Protein AF-A0A5R9NXE2-F1 (afdb_monomer_lite)

Structure (mmCIF, N/CA/C/O backbone):
data_AF-A0A5R9NXE2-F1
#
_entry.id   AF-A0A5R9NXE2-F1
#
loop_
_atom_site.group_PDB
_atom_site.id
_atom_site.type_symbol
_atom_site.label_atom_id
_atom_site.label_alt_id
_atom_site.label_comp_id
_atom_site.label_asym_id
_atom_site.label_entity_id
_atom_site.label_seq_id
_atom_site.pdbx_PDB_ins_code
_atom_site.Cartn_x
_atom_site.Cartn_y
_atom_site.Cartn_z
_atom_site.occupancy
_atom_site.B_iso_or_equiv
_atom_site.auth_seq_id
_atom_site.auth_comp_id
_atom_site.auth_asym_id
_atom_site.auth_atom_id
_atom_site.pdbx_PDB_model_num
ATOM 1 N N . MET A 1 1 ? -13.271 3.845 -10.152 1.00 84.50 1 MET A N 1
ATOM 2 C CA . MET A 1 1 ? -12.605 3.333 -8.947 1.00 84.50 1 MET A CA 1
ATOM 3 C C . MET A 1 1 ? -11.192 3.862 -9.024 1.00 84.50 1 MET A C 1
ATOM 5 O O . MET A 1 1 ? -10.562 3.583 -10.039 1.00 84.50 1 MET A O 1
ATOM 9 N N . PRO A 1 2 ? -10.767 4.734 -8.098 1.00 93.81 2 PRO A N 1
ATOM 10 C CA . PRO A 1 2 ? -9.374 5.161 -8.025 1.00 93.81 2 PRO A CA 1
ATOM 11 C C . PRO A 1 2 ? -8.460 3.957 -7.791 1.00 93.81 2 PRO A C 1
ATOM 13 O O . PRO A 1 2 ? -8.857 2.973 -7.160 1.00 93.81 2 PRO A O 1
ATOM 16 N N . SER A 1 3 ? -7.246 4.029 -8.322 1.00 94.44 3 SER A N 1
ATOM 17 C CA . SER A 1 3 ? -6.316 2.907 -8.302 1.00 94.44 3 SER A CA 1
ATOM 18 C C . SER A 1 3 ? -4.861 3.338 -8.150 1.00 94.44 3 SER A C 1
ATOM 20 O O . SER A 1 3 ? -4.492 4.477 -8.427 1.00 94.44 3 SER A O 1
ATOM 22 N N . VAL A 1 4 ? -4.029 2.394 -7.723 1.00 96.06 4 VAL A N 1
ATOM 23 C CA . VAL A 1 4 ? -2.579 2.560 -7.584 1.00 96.06 4 VAL A CA 1
ATOM 24 C C . VAL A 1 4 ? -1.879 1.309 -8.086 1.00 96.06 4 VAL A C 1
ATOM 26 O O . VAL A 1 4 ? -2.372 0.188 -7.920 1.00 96.06 4 VAL A O 1
ATOM 29 N N . ILE A 1 5 ? -0.732 1.499 -8.727 1.00 96.00 5 ILE A N 1
ATOM 30 C CA . ILE A 1 5 ? 0.182 0.411 -9.057 1.00 96.00 5 ILE A CA 1
ATOM 31 C C . ILE A 1 5 ? 1.282 0.394 -8.007 1.00 96.00 5 ILE A C 1
ATOM 33 O O . ILE A 1 5 ? 1.915 1.415 -7.752 1.00 96.00 5 ILE A O 1
ATOM 37 N N . VAL A 1 6 ? 1.521 -0.766 -7.410 1.00 94.38 6 VAL A N 1
ATOM 38 C CA . VAL A 1 6 ? 2.567 -0.969 -6.415 1.00 94.38 6 VAL A CA 1
ATOM 39 C C . VAL A 1 6 ? 3.638 -1.872 -7.006 1.00 94.38 6 VAL A C 1
ATOM 41 O O . VAL A 1 6 ? 3.341 -2.939 -7.545 1.00 94.38 6 VAL A O 1
ATOM 44 N N . ILE A 1 7 ? 4.885 -1.416 -6.913 1.00 93.69 7 ILE A N 1
ATOM 45 C CA . ILE A 1 7 ? 6.098 -2.058 -7.413 1.00 93.69 7 ILE A CA 1
ATOM 46 C C . ILE A 1 7 ? 6.934 -2.463 -6.182 1.00 93.69 7 ILE A C 1
ATOM 48 O O . ILE A 1 7 ? 7.737 -1.670 -5.673 1.00 93.69 7 ILE A O 1
ATOM 52 N N . PRO A 1 8 ? 6.748 -3.694 -5.680 1.00 88.75 8 PRO A N 1
ATOM 53 C CA . PRO A 1 8 ? 7.274 -4.156 -4.397 1.00 88.75 8 PRO A CA 1
ATOM 54 C C . PRO A 1 8 ? 8.789 -4.273 -4.328 1.00 88.75 8 PRO A C 1
ATOM 56 O O . PRO A 1 8 ? 9.371 -4.145 -3.257 1.00 88.75 8 PRO A O 1
ATOM 59 N N . THR A 1 9 ? 9.431 -4.607 -5.450 1.00 89.31 9 THR A N 1
ATOM 60 C CA . THR A 1 9 ? 10.839 -5.005 -5.447 1.00 89.31 9 THR A CA 1
ATOM 61 C C . THR A 1 9 ? 11.719 -3.920 -6.051 1.00 89.31 9 THR A C 1
ATOM 63 O O . THR A 1 9 ? 11.414 -3.345 -7.099 1.00 89.31 9 THR A O 1
ATOM 66 N N . ALA A 1 10 ? 12.874 -3.692 -5.425 1.00 89.06 10 ALA A N 1
ATOM 67 C CA . ALA A 1 10 ? 13.892 -2.783 -5.946 1.00 89.06 10 ALA A CA 1
ATOM 68 C C . ALA A 1 10 ? 14.376 -3.185 -7.353 1.00 89.06 10 ALA A C 1
ATOM 70 O O . ALA A 1 10 ? 14.769 -2.329 -8.143 1.00 89.06 10 ALA A O 1
ATOM 71 N N . GLU A 1 11 ? 14.338 -4.480 -7.688 1.00 91.00 11 GLU A N 1
ATOM 72 C CA . GLU A 1 11 ? 14.679 -4.964 -9.027 1.00 91.00 11 GLU A CA 1
ATOM 73 C C . GLU A 1 11 ? 13.729 -4.400 -10.092 1.00 91.00 11 GLU A C 1
ATOM 75 O O . GLU A 1 11 ? 14.197 -3.865 -11.101 1.00 91.00 11 GLU A O 1
ATOM 80 N N . GLU A 1 12 ? 12.41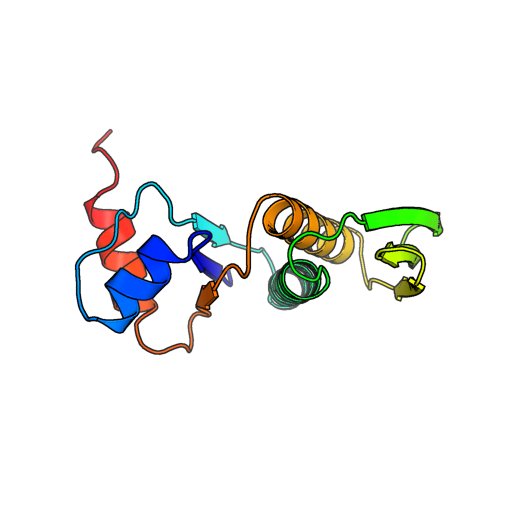5 -4.469 -9.863 1.00 91.81 12 GLU A N 1
ATOM 81 C CA . GLU A 1 12 ? 11.430 -3.956 -10.819 1.00 91.81 12 GLU A CA 1
ATOM 82 C C . GLU A 1 12 ? 11.469 -2.432 -10.911 1.00 91.81 12 GLU A C 1
ATOM 84 O O . GLU A 1 12 ? 11.448 -1.872 -12.010 1.00 91.81 12 GLU A O 1
ATOM 89 N N . GLN A 1 13 ? 11.655 -1.754 -9.777 1.00 91.12 13 GLN A N 1
ATOM 90 C CA . GLN A 1 13 ? 11.863 -0.305 -9.743 1.00 91.12 13 GLN A CA 1
ATOM 91 C C . GLN A 1 13 ? 13.076 0.111 -10.588 1.00 91.12 13 GLN A C 1
ATOM 93 O O . GLN A 1 13 ? 13.003 1.056 -11.376 1.00 91.12 13 GLN A O 1
ATOM 98 N N . LEU A 1 14 ? 14.192 -0.621 -10.478 1.00 91.06 14 LEU A N 1
ATOM 99 C CA . LEU A 1 14 ? 15.393 -0.375 -11.274 1.00 91.06 14 LEU A CA 1
ATOM 100 C C . LEU A 1 14 ? 15.174 -0.653 -12.762 1.00 91.06 14 LEU A C 1
ATOM 102 O O . LEU A 1 14 ? 15.711 0.085 -13.591 1.00 91.06 14 LEU A O 1
ATOM 106 N N . LYS A 1 15 ? 14.423 -1.696 -13.133 1.00 91.44 15 LYS A N 1
ATOM 107 C CA . LYS A 1 15 ? 14.105 -1.968 -14.544 1.00 91.44 15 LYS A CA 1
ATOM 108 C C . LYS A 1 15 ? 13.313 -0.806 -15.142 1.00 91.44 15 LYS A C 1
ATOM 110 O O . LYS A 1 15 ? 13.758 -0.254 -16.148 1.00 91.44 15 LYS A O 1
ATOM 115 N N . ILE A 1 16 ? 12.256 -0.362 -14.462 1.00 90.00 16 ILE A N 1
ATOM 116 C CA . ILE A 1 16 ? 11.424 0.777 -14.878 1.00 90.00 16 ILE A CA 1
ATOM 117 C C . ILE A 1 16 ? 12.268 2.051 -15.014 1.00 90.00 16 ILE A C 1
ATOM 119 O O . ILE A 1 16 ? 12.269 2.679 -16.073 1.00 90.00 16 ILE A O 1
ATOM 123 N N . ALA A 1 17 ? 13.066 2.393 -13.998 1.00 89.62 17 ALA A N 1
ATOM 124 C CA . ALA A 1 17 ? 13.908 3.592 -14.010 1.00 89.62 17 ALA A CA 1
ATOM 125 C C . ALA A 1 17 ? 14.947 3.602 -15.149 1.00 89.62 17 ALA A C 1
ATOM 127 O O . ALA A 1 17 ? 15.333 4.664 -15.637 1.00 89.62 17 ALA A O 1
ATOM 128 N N . ASN A 1 18 ? 15.396 2.425 -15.592 1.00 91.00 18 ASN A N 1
ATOM 129 C CA . ASN A 1 18 ? 16.347 2.271 -16.694 1.00 91.00 18 ASN A CA 1
ATOM 130 C C . ASN A 1 18 ? 15.674 2.021 -18.058 1.00 91.00 18 ASN A C 1
ATOM 132 O O . ASN A 1 18 ? 16.373 1.682 -19.017 1.00 91.00 18 ASN A O 1
ATOM 136 N N . GLY A 1 19 ? 14.344 2.143 -18.159 1.00 87.06 19 GLY A N 1
ATOM 137 C CA . GLY A 1 19 ? 13.595 1.896 -19.396 1.00 87.06 19 GLY A CA 1
ATOM 138 C C . GLY A 1 19 ? 13.668 0.444 -19.879 1.00 87.06 19 GLY A C 1
ATOM 139 O O . GLY A 1 19 ? 13.622 0.185 -21.081 1.00 87.06 19 GLY A O 1
ATOM 140 N N . ARG A 1 20 ? 13.853 -0.503 -18.956 1.00 88.75 20 ARG A N 1
ATOM 141 C CA . ARG A 1 20 ? 13.823 -1.945 -19.219 1.00 88.75 20 ARG A CA 1
ATOM 142 C C . ARG A 1 20 ? 12.453 -2.500 -18.864 1.00 88.75 20 ARG A C 1
ATOM 144 O O . ARG A 1 20 ? 11.807 -2.012 -17.945 1.00 88.75 20 ARG A O 1
ATOM 151 N N . GLU A 1 21 ? 12.051 -3.545 -19.575 1.00 88.44 21 GLU A N 1
ATOM 152 C CA . GLU A 1 21 ? 10.798 -4.247 -19.312 1.00 88.44 21 GLU A CA 1
ATOM 153 C C . GLU A 1 21 ? 10.844 -4.917 -17.926 1.00 88.44 21 GLU A C 1
ATOM 155 O O . GLU A 1 21 ? 11.752 -5.726 -17.684 1.00 88.44 21 GLU A O 1
ATOM 160 N N . PRO A 1 22 ? 9.934 -4.557 -17.002 1.00 91.00 22 PRO A N 1
ATOM 161 C CA . PRO A 1 22 ? 9.832 -5.208 -15.707 1.00 91.00 22 PRO A CA 1
ATOM 162 C C . PRO A 1 22 ? 9.098 -6.555 -15.798 1.00 91.00 22 PRO A C 1
ATOM 164 O O . PRO A 1 22 ? 8.280 -6.780 -16.690 1.00 91.00 22 PRO A O 1
ATOM 167 N N . ASP A 1 23 ? 9.354 -7.443 -14.840 1.00 89.50 23 ASP A N 1
ATOM 168 C CA . ASP A 1 23 ? 8.523 -8.615 -14.581 1.00 89.50 23 ASP A CA 1
ATOM 169 C C . ASP A 1 23 ? 7.229 -8.185 -13.884 1.00 89.50 23 ASP A C 1
ATOM 171 O O . ASP A 1 23 ? 7.135 -8.073 -12.658 1.00 89.50 23 ASP A O 1
ATOM 175 N N . VAL A 1 24 ? 6.204 -7.950 -14.699 1.00 88.75 24 VAL A N 1
ATOM 176 C CA . VAL A 1 24 ? 4.873 -7.544 -14.241 1.00 88.75 24 VAL A CA 1
ATOM 177 C C . VAL A 1 24 ? 4.170 -8.584 -13.366 1.00 88.75 24 VAL A C 1
ATOM 179 O O . VAL A 1 24 ? 3.200 -8.233 -12.702 1.00 88.75 24 VAL A O 1
ATOM 182 N N . GLY A 1 25 ? 4.654 -9.833 -13.305 1.00 88.00 25 GLY A N 1
ATOM 183 C CA . GLY A 1 25 ? 4.149 -10.835 -12.362 1.00 88.00 25 GLY A CA 1
ATOM 184 C C . GLY A 1 25 ? 4.432 -10.488 -10.896 1.00 88.00 25 GLY A C 1
ATOM 185 O O . GLY A 1 25 ? 3.739 -10.985 -10.010 1.00 88.00 25 GLY A O 1
ATOM 186 N N . ASN A 1 26 ? 5.405 -9.605 -10.648 1.00 86.69 26 ASN A N 1
ATOM 187 C CA . ASN A 1 26 ? 5.760 -9.110 -9.319 1.00 86.69 26 ASN A CA 1
ATOM 188 C C . ASN A 1 26 ? 5.196 -7.709 -9.030 1.00 86.69 26 ASN A C 1
ATOM 190 O O . ASN A 1 26 ? 5.585 -7.110 -8.034 1.00 86.69 26 ASN A O 1
ATOM 194 N N . ILE A 1 27 ? 4.326 -7.165 -9.888 1.00 92.19 27 ILE A N 1
ATOM 195 C CA . ILE A 1 27 ? 3.739 -5.824 -9.753 1.00 92.19 27 ILE A CA 1
ATOM 196 C C . ILE A 1 27 ? 2.242 -5.966 -9.493 1.00 92.19 27 ILE A C 1
ATOM 198 O O . ILE A 1 27 ? 1.566 -6.791 -10.108 1.00 92.19 27 ILE A O 1
ATOM 202 N N . PHE A 1 28 ? 1.704 -5.143 -8.598 1.00 92.00 28 PHE A N 1
ATOM 203 C CA . PHE A 1 28 ? 0.311 -5.230 -8.176 1.00 92.00 28 PHE A CA 1
ATOM 204 C C . PHE A 1 28 ? -0.462 -3.979 -8.570 1.00 92.00 28 PHE A C 1
ATOM 206 O O . PHE A 1 28 ? 0.037 -2.869 -8.445 1.00 92.00 28 PHE A O 1
ATOM 213 N N . SER A 1 29 ? -1.703 -4.154 -9.021 1.00 93.19 29 SER A N 1
ATOM 214 C CA . SER A 1 29 ? -2.657 -3.055 -9.171 1.00 93.19 29 SER A CA 1
ATOM 215 C C . SER A 1 29 ? -3.740 -3.216 -8.111 1.00 93.19 29 SER A C 1
ATOM 217 O O . SER A 1 29 ? -4.314 -4.298 -7.965 1.00 93.19 29 SER A O 1
ATOM 219 N N . ARG A 1 30 ? -3.970 -2.159 -7.331 1.00 93.38 30 ARG A N 1
ATOM 220 C CA . ARG A 1 30 ? -4.997 -2.092 -6.289 1.00 93.38 30 ARG A CA 1
ATOM 221 C C . ARG A 1 30 ? -6.056 -1.080 -6.712 1.00 93.38 30 ARG A C 1
ATOM 223 O O . ARG A 1 30 ? -5.717 0.007 -7.177 1.00 93.38 30 ARG A O 1
ATOM 230 N N . GLU A 1 31 ? -7.320 -1.439 -6.536 1.00 94.25 31 GLU A N 1
ATOM 231 C CA . GLU A 1 31 ? -8.476 -0.592 -6.832 1.00 94.25 31 GLU A CA 1
ATOM 232 C C . GLU A 1 31 ? -9.271 -0.359 -5.546 1.00 94.25 31 GLU A C 1
ATOM 234 O O . GLU A 1 31 ? -9.395 -1.267 -4.722 1.00 94.25 31 GLU A O 1
ATOM 239 N N . PHE A 1 32 ? -9.809 0.849 -5.394 1.00 95.25 32 PHE A N 1
ATOM 240 C CA . PHE A 1 32 ? -10.560 1.279 -4.215 1.00 95.25 32 PHE A CA 1
ATOM 241 C C . PHE A 1 32 ? -11.903 1.888 -4.620 1.00 95.25 32 PHE A C 1
ATOM 243 O O . PHE A 1 32 ? -12.069 2.369 -5.749 1.00 95.25 32 PHE A O 1
ATOM 250 N N . ASP A 1 33 ? -12.872 1.884 -3.703 1.00 94.75 33 ASP A N 1
ATOM 251 C CA . ASP A 1 33 ? -14.201 2.427 -3.987 1.00 94.75 33 ASP A CA 1
ATOM 252 C C . ASP A 1 33 ? -14.187 3.962 -3.970 1.00 94.75 33 ASP A C 1
ATOM 254 O O . ASP A 1 33 ? -14.878 4.607 -4.770 1.00 94.75 33 ASP A O 1
ATOM 258 N N . THR A 1 34 ? -13.357 4.557 -3.107 1.00 96.19 34 THR A N 1
ATOM 259 C CA . THR A 1 34 ? -13.241 6.010 -2.924 1.00 96.19 34 THR A CA 1
ATOM 260 C C . THR A 1 34 ? -11.791 6.492 -2.947 1.00 96.19 34 THR A C 1
ATOM 262 O O . THR A 1 34 ? -10.844 5.716 -2.802 1.00 96.19 34 THR A O 1
ATOM 265 N N . ALA A 1 35 ? -11.601 7.798 -3.161 1.00 95.25 35 ALA A N 1
ATOM 266 C CA . ALA A 1 35 ? -10.268 8.400 -3.147 1.00 95.25 35 ALA A CA 1
ATOM 267 C C . ALA A 1 35 ? -9.684 8.421 -1.726 1.00 95.25 35 ALA A C 1
ATOM 269 O O . ALA A 1 35 ? -8.480 8.281 -1.549 1.00 95.25 35 ALA A O 1
ATOM 270 N N . GLU A 1 36 ? -10.544 8.546 -0.716 1.00 96.19 36 GLU A N 1
ATOM 271 C CA . GLU A 1 36 ? -10.184 8.518 0.699 1.00 96.19 36 GLU A CA 1
ATOM 272 C C . GLU A 1 36 ? -9.670 7.136 1.132 1.00 96.19 36 GLU A C 1
ATOM 274 O O . GLU A 1 36 ? -8.713 7.041 1.901 1.00 96.19 36 GLU A O 1
ATOM 279 N N . GLU A 1 37 ? -10.252 6.056 0.599 1.00 96.69 37 GLU A N 1
ATOM 280 C CA . GLU A 1 37 ? -9.742 4.696 0.798 1.00 96.69 37 GLU A CA 1
ATOM 281 C C . GLU A 1 37 ? -8.364 4.513 0.157 1.00 96.69 37 GLU A C 1
ATOM 283 O O . GLU A 1 37 ? -7.450 4.025 0.822 1.00 96.69 37 GLU A O 1
ATOM 288 N N . LEU A 1 38 ? -8.189 4.951 -1.097 1.00 96.56 38 LEU A N 1
ATOM 289 C CA . LEU A 1 38 ? -6.883 4.916 -1.761 1.00 96.56 38 LEU A CA 1
ATOM 290 C C . LEU A 1 38 ? -5.831 5.684 -0.946 1.00 96.56 38 LEU A C 1
ATOM 292 O O . LEU A 1 38 ? -4.741 5.170 -0.702 1.00 96.56 38 LEU A O 1
ATOM 296 N N . GLN A 1 39 ? -6.167 6.891 -0.490 1.00 96.69 39 GLN A N 1
ATOM 297 C CA . GLN A 1 39 ? -5.259 7.709 0.306 1.00 96.69 39 GLN A CA 1
ATOM 298 C C . GLN A 1 39 ? -4.893 7.018 1.625 1.00 96.69 39 GLN A C 1
ATOM 300 O O . GLN A 1 39 ? -3.722 6.982 1.994 1.00 96.69 39 GLN A O 1
ATOM 305 N N . SER A 1 40 ? -5.868 6.401 2.298 1.00 96.12 40 SER A N 1
ATOM 306 C CA . SER A 1 40 ? -5.623 5.644 3.530 1.00 96.12 40 SER A CA 1
ATOM 307 C C . SER A 1 40 ? -4.688 4.458 3.287 1.00 96.12 40 SER A C 1
ATOM 309 O O . SER A 1 40 ? -3.788 4.212 4.085 1.00 96.12 40 SER A O 1
ATOM 311 N N . TYR A 1 41 ? -4.856 3.738 2.172 1.00 96.31 41 TYR A N 1
ATOM 312 C CA . TYR A 1 41 ? -3.938 2.668 1.775 1.00 96.31 41 TYR A CA 1
ATOM 313 C C . TYR A 1 41 ? -2.513 3.178 1.560 1.00 96.31 41 TYR A C 1
ATOM 315 O O . TYR A 1 41 ? -1.572 2.575 2.072 1.00 96.31 41 TYR A O 1
ATOM 323 N N . ILE A 1 42 ? -2.350 4.292 0.844 1.00 94.56 42 ILE A N 1
ATOM 324 C CA . ILE A 1 42 ? -1.042 4.909 0.603 1.00 94.56 42 ILE A CA 1
ATOM 325 C C . ILE A 1 42 ? -0.378 5.311 1.924 1.00 94.56 42 ILE A C 1
ATOM 327 O O . ILE A 1 42 ? 0.789 4.995 2.136 1.00 94.56 42 ILE A O 1
ATOM 331 N N . GLU A 1 43 ? -1.120 5.941 2.835 1.00 94.12 43 GLU A N 1
ATOM 332 C CA . GLU A 1 43 ? -0.612 6.309 4.161 1.00 94.12 43 GLU A CA 1
ATOM 333 C C . GLU A 1 43 ? -0.175 5.089 4.978 1.00 94.12 43 GLU A C 1
ATOM 335 O O . GLU A 1 43 ? 0.805 5.161 5.717 1.00 94.12 43 GLU A O 1
ATOM 340 N N . GLY A 1 44 ? -0.877 3.961 4.842 1.00 92.44 44 GLY A N 1
ATOM 341 C CA . GLY A 1 44 ? -0.462 2.692 5.433 1.00 92.44 44 GLY A CA 1
ATOM 342 C C . GLY A 1 44 ? 0.823 2.163 4.801 1.00 92.44 44 GLY A C 1
ATOM 343 O O . GLY A 1 44 ? 1.760 1.812 5.511 1.00 92.44 44 GLY A O 1
ATOM 344 N N . LEU A 1 45 ? 0.889 2.160 3.469 1.00 92.06 45 LEU A N 1
ATOM 345 C CA . LEU A 1 45 ? 2.036 1.673 2.703 1.00 92.06 45 LEU A CA 1
ATOM 346 C C . LEU A 1 45 ? 3.321 2.461 3.012 1.00 92.06 45 LEU A C 1
ATOM 348 O O . LEU A 1 45 ? 4.395 1.880 3.117 1.00 92.06 45 LEU A O 1
ATOM 352 N N . GLU A 1 46 ? 3.211 3.780 3.171 1.00 90.31 46 GLU A N 1
ATOM 353 C CA . GLU A 1 46 ? 4.334 4.671 3.496 1.00 90.31 46 GLU A CA 1
ATOM 354 C C . GLU A 1 46 ? 4.596 4.797 5.001 1.00 90.31 46 GLU A C 1
ATOM 356 O O . GLU A 1 46 ? 5.662 5.253 5.417 1.00 90.31 46 GLU A O 1
ATOM 361 N N . GLY A 1 47 ? 3.615 4.425 5.824 1.00 84.75 47 GLY A N 1
ATOM 362 C CA . GLY A 1 47 ? 3.655 4.577 7.273 1.00 84.75 47 GLY A CA 1
ATOM 363 C C . GLY A 1 47 ? 4.566 3.577 7.979 1.00 84.75 47 GLY A C 1
ATOM 364 O O . GLY A 1 47 ? 4.965 3.838 9.113 1.00 84.75 47 GLY A O 1
ATOM 365 N N . LEU A 1 48 ? 4.914 2.461 7.3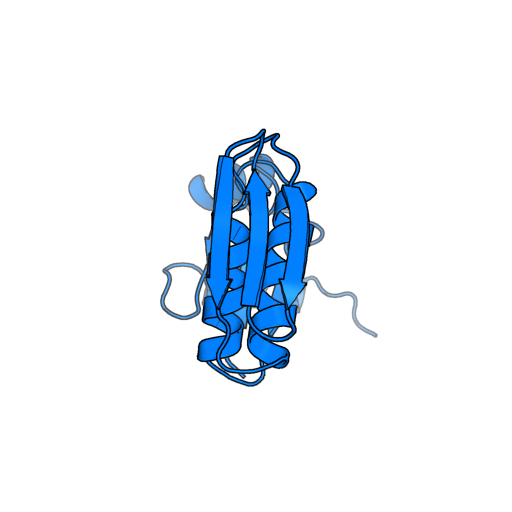29 1.00 83.25 48 LEU A N 1
ATOM 366 C CA . LEU A 1 48 ? 5.842 1.469 7.866 1.00 83.25 48 LEU A CA 1
ATOM 367 C C . LEU A 1 48 ? 7.246 1.672 7.277 1.00 83.25 48 LEU A C 1
ATOM 369 O O . LEU A 1 48 ? 7.446 1.433 6.086 1.00 83.25 48 LEU A O 1
ATOM 373 N N . PRO A 1 49 ? 8.243 2.075 8.085 1.00 75.88 49 PRO A N 1
ATOM 374 C CA . PRO A 1 49 ? 9.614 2.163 7.605 1.00 75.88 49 PRO A CA 1
ATOM 375 C C . PRO A 1 49 ? 10.179 0.784 7.243 1.00 75.88 49 PRO A C 1
ATOM 377 O O . PRO A 1 49 ? 9.815 -0.232 7.838 1.00 75.88 49 PRO A O 1
ATOM 380 N N . ASP A 1 50 ? 11.132 0.765 6.311 1.00 75.00 50 ASP A N 1
ATOM 381 C CA . ASP A 1 50 ? 11.782 -0.463 5.852 1.00 75.00 50 ASP A CA 1
ATOM 382 C C . ASP A 1 50 ? 12.295 -1.335 6.999 1.00 75.00 50 ASP A C 1
ATOM 384 O O . ASP A 1 50 ? 12.997 -0.869 7.901 1.00 75.00 50 ASP A O 1
ATOM 388 N N . CYS A 1 51 ? 12.011 -2.636 6.899 1.00 63.06 51 CYS A N 1
ATOM 389 C CA . CYS A 1 51 ? 12.462 -3.656 7.847 1.00 63.06 51 CYS A CA 1
ATOM 390 C C . CYS A 1 51 ? 11.957 -3.445 9.287 1.00 63.06 51 CYS A C 1
ATOM 392 O O . CYS A 1 51 ? 12.568 -3.969 10.223 1.00 63.06 51 CYS A O 1
ATOM 394 N N . MET A 1 52 ? 10.869 -2.692 9.476 1.00 77.00 52 MET A N 1
ATOM 395 C CA . MET A 1 52 ? 10.190 -2.558 10.763 1.00 77.00 52 MET A CA 1
ATOM 396 C C . MET A 1 52 ? 8.914 -3.400 10.805 1.00 77.00 52 MET A C 1
ATOM 398 O O . MET A 1 52 ? 8.235 -3.594 9.801 1.00 77.00 52 MET A O 1
ATOM 402 N N . GLU A 1 53 ? 8.590 -3.888 11.997 1.00 82.00 53 GLU A N 1
ATOM 403 C CA . GLU A 1 53 ? 7.300 -4.504 12.300 1.00 82.00 53 GLU A CA 1
ATOM 404 C C . GLU A 1 53 ? 6.389 -3.455 12.955 1.00 82.00 53 GLU A C 1
ATOM 406 O O . GLU A 1 53 ? 6.873 -2.521 13.612 1.00 82.00 53 GLU A O 1
ATOM 411 N N . TYR A 1 54 ? 5.074 -3.618 12.801 1.00 88.62 54 TYR A N 1
ATOM 412 C CA . TYR A 1 54 ? 4.082 -2.825 13.524 1.00 88.62 54 TYR A CA 1
ATOM 413 C C . TYR A 1 54 ? 3.279 -3.703 14.485 1.00 88.62 54 TYR A C 1
ATOM 415 O O . TYR A 1 54 ? 2.988 -4.865 14.203 1.00 88.62 54 TYR A O 1
ATOM 423 N N . GLU A 1 55 ? 2.871 -3.124 15.610 1.00 91.31 55 GLU A N 1
ATOM 424 C CA . GLU A 1 55 ? 1.978 -3.764 16.576 1.00 91.31 55 GLU A CA 1
ATOM 425 C C . GLU A 1 55 ? 0.756 -2.881 16.841 1.00 91.31 55 GLU A C 1
ATOM 427 O O . GLU A 1 55 ? 0.872 -1.670 17.031 1.00 91.31 55 GLU A O 1
ATOM 432 N N . VAL A 1 56 ? -0.431 -3.490 16.904 1.00 93.38 56 VAL A N 1
ATOM 433 C CA . VAL A 1 56 ? -1.645 -2.803 17.362 1.00 93.38 56 VAL A CA 1
ATOM 434 C C . VAL A 1 56 ? -1.676 -2.829 18.889 1.00 93.38 56 VAL A C 1
ATOM 436 O O . VAL A 1 56 ? -2.109 -3.807 19.495 1.00 93.38 56 VAL A O 1
ATOM 439 N N . VAL A 1 57 ? -1.244 -1.735 19.516 1.00 95.75 57 VAL A N 1
ATOM 440 C CA . VAL A 1 57 ? -1.222 -1.582 20.982 1.00 95.75 57 VAL A CA 1
ATOM 441 C C . VAL A 1 57 ? -2.638 -1.425 21.534 1.00 95.75 57 VAL A C 1
ATOM 443 O O . VAL A 1 57 ? -2.981 -1.953 22.594 1.00 95.75 57 VAL A O 1
ATOM 446 N N . GLN A 1 58 ? -3.485 -0.679 20.819 1.00 95.81 58 GLN A N 1
ATOM 447 C CA . GLN A 1 58 ? -4.862 -0.434 21.229 1.00 95.81 58 GLN A CA 1
ATOM 448 C C . GLN A 1 58 ? -5.790 -0.244 20.028 1.00 95.81 58 GLN A C 1
ATOM 450 O O . GLN A 1 58 ? -5.471 0.496 19.104 1.00 95.81 58 GLN A O 1
ATOM 455 N N . ASP A 1 59 ? -6.985 -0.832 20.093 1.00 95.25 59 ASP A N 1
ATOM 456 C CA . ASP A 1 59 ? -8.063 -0.617 19.123 1.00 95.25 59 ASP A CA 1
ATOM 457 C C . ASP A 1 59 ? -9.325 -0.113 19.844 1.00 95.25 59 ASP A C 1
ATOM 459 O O . ASP A 1 59 ? -9.874 -0.784 20.721 1.00 95.25 59 ASP A O 1
ATOM 463 N N . LYS A 1 60 ? -9.764 1.104 19.504 1.00 94.31 60 LYS A N 1
ATOM 464 C CA . LYS A 1 60 ? -10.989 1.752 20.002 1.00 94.31 60 LYS A CA 1
ATOM 465 C C . LYS A 1 60 ? -12.005 1.957 18.870 1.00 94.31 60 LYS A C 1
ATOM 467 O O . LYS A 1 60 ? -12.701 2.972 18.837 1.00 94.31 60 LYS A O 1
ATOM 472 N N . GLY A 1 61 ? -12.094 1.015 17.933 1.00 93.81 61 GLY A N 1
ATOM 473 C CA . GLY A 1 61 ? -12.958 1.113 16.757 1.00 93.81 61 GLY A CA 1
ATOM 474 C C . GLY A 1 61 ? -12.262 1.898 15.652 1.00 93.81 61 GLY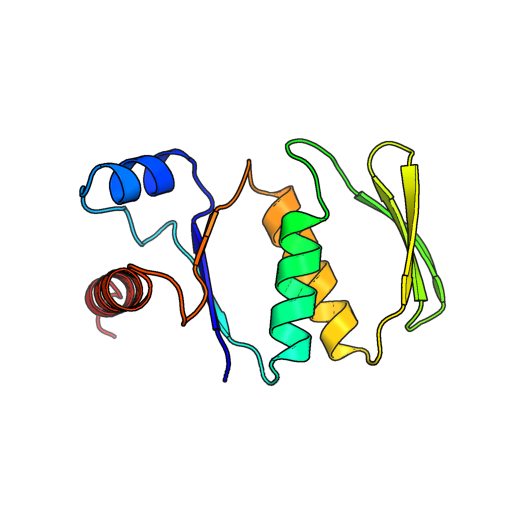 A C 1
ATOM 475 O O . GLY A 1 61 ? -11.298 1.415 15.067 1.00 93.81 61 GLY A O 1
ATOM 476 N N . LEU A 1 62 ? -12.714 3.124 15.384 1.00 95.88 62 LEU A N 1
ATOM 477 C CA . LEU A 1 62 ? -12.117 3.976 14.347 1.00 95.88 62 LEU A CA 1
ATOM 478 C C . LEU A 1 62 ? -10.818 4.666 14.781 1.00 95.88 62 LEU A C 1
ATOM 480 O O . LEU A 1 62 ? -10.147 5.267 13.952 1.00 95.88 62 LEU A O 1
ATOM 484 N N . THR A 1 63 ? -10.444 4.578 16.056 1.00 96.50 63 THR A N 1
ATOM 485 C CA . THR A 1 63 ? -9.154 5.071 16.547 1.00 96.50 63 THR A CA 1
ATOM 486 C C . THR A 1 63 ? -8.286 3.895 16.966 1.00 96.50 63 THR A C 1
ATOM 488 O O . THR A 1 63 ? -8.693 3.104 17.818 1.00 96.50 63 THR A O 1
ATOM 491 N N . VAL A 1 64 ? -7.081 3.808 16.410 1.00 95.44 64 VAL A N 1
ATOM 492 C CA . VAL A 1 64 ? -6.084 2.784 16.743 1.00 95.44 64 VAL A CA 1
ATOM 493 C C . VAL A 1 64 ? -4.798 3.435 17.238 1.00 95.44 64 VAL A C 1
ATOM 495 O O . VAL A 1 64 ? -4.445 4.531 16.809 1.00 95.44 64 VAL A O 1
ATOM 498 N N . VAL A 1 65 ? -4.102 2.760 18.146 1.00 95.31 65 VAL A N 1
ATOM 499 C CA . VAL A 1 65 ? -2.736 3.101 18.552 1.00 95.31 65 VAL A CA 1
ATOM 500 C C . VAL A 1 65 ? -1.821 2.007 18.028 1.00 95.31 65 VAL A C 1
ATOM 502 O O . VAL A 1 65 ? -2.000 0.836 18.371 1.00 95.31 65 VAL A O 1
ATOM 505 N N . LEU A 1 66 ? -0.873 2.400 17.186 1.00 93.31 66 LEU A N 1
ATOM 506 C CA . LEU A 1 66 ? 0.108 1.527 16.556 1.00 93.31 66 LEU A CA 1
ATOM 507 C C . LEU A 1 66 ? 1.488 1.812 17.133 1.00 93.31 66 LEU A C 1
ATOM 509 O O . LEU A 1 66 ? 1.825 2.973 17.334 1.00 93.31 66 LEU A O 1
ATOM 513 N N . SER A 1 67 ? 2.274 0.771 17.377 1.00 91.12 67 SER A N 1
ATOM 514 C CA . SER A 1 67 ? 3.689 0.875 17.730 1.00 91.12 67 SER A CA 1
ATOM 515 C C . SER A 1 67 ? 4.536 0.496 16.525 1.00 91.12 67 SER A C 1
ATOM 517 O O . SER A 1 67 ? 4.381 -0.602 15.990 1.00 91.12 67 SER A O 1
ATOM 519 N N . PHE A 1 68 ? 5.437 1.387 16.125 1.00 88.62 68 PHE A N 1
ATOM 520 C CA . PHE A 1 68 ? 6.437 1.151 15.088 1.00 88.62 68 PHE A CA 1
ATOM 521 C C . PHE A 1 68 ? 7.810 1.097 15.758 1.00 88.62 68 PHE A C 1
ATOM 523 O O . PHE A 1 68 ? 8.387 2.124 16.102 1.00 88.62 68 PHE A O 1
ATOM 530 N N . GLY A 1 69 ? 8.320 -0.107 16.032 1.00 83.12 69 GLY A N 1
ATOM 531 C CA . GLY A 1 69 ? 9.610 -0.278 16.722 1.00 83.12 69 GLY A CA 1
ATOM 532 C C . GLY A 1 69 ? 9.690 0.349 18.122 1.00 83.12 69 GLY A C 1
ATOM 533 O O . GLY A 1 69 ? 10.783 0.683 18.576 1.00 83.12 69 GLY A O 1
ATOM 534 N N . GLY A 1 70 ? 8.550 0.497 18.806 1.00 84.06 70 GLY A N 1
ATOM 535 C CA . GLY A 1 70 ? 8.451 1.099 20.138 1.00 84.06 70 GLY A CA 1
ATOM 536 C C . GLY A 1 70 ? 7.943 2.542 20.149 1.00 84.06 70 GLY A C 1
ATOM 537 O O . GLY A 1 70 ? 7.610 3.038 21.225 1.00 84.06 70 GLY A O 1
ATOM 538 N N . ASP A 1 71 ? 7.836 3.194 18.988 1.00 88.00 71 ASP A N 1
ATOM 539 C CA . ASP A 1 71 ? 7.227 4.518 18.869 1.00 88.00 71 ASP A CA 1
ATOM 540 C C . ASP A 1 71 ? 5.720 4.391 18.624 1.00 88.00 71 ASP A C 1
ATOM 542 O O . ASP A 1 71 ? 5.272 3.889 17.591 1.00 88.00 71 ASP A O 1
ATOM 546 N N . GLU A 1 72 ? 4.922 4.848 19.590 1.00 92.19 72 GLU A N 1
ATOM 547 C CA . GLU A 1 72 ? 3.463 4.778 19.521 1.00 92.19 72 GLU A CA 1
ATOM 548 C C . GLU A 1 72 ? 2.860 5.981 18.782 1.00 92.19 72 GLU A C 1
ATOM 550 O O . GLU A 1 72 ? 3.102 7.139 19.125 1.00 92.19 72 GLU A O 1
ATOM 555 N N . THR A 1 73 ? 2.000 5.704 17.805 1.00 91.25 73 THR A N 1
ATOM 556 C CA . THR A 1 73 ? 1.227 6.690 17.044 1.00 91.25 73 THR A CA 1
ATOM 557 C C . THR A 1 73 ? -0.261 6.371 17.128 1.00 91.25 73 THR A C 1
ATOM 559 O O . THR A 1 73 ? -0.686 5.238 16.916 1.00 91.25 73 THR A O 1
ATOM 562 N N . SER A 1 74 ? -1.076 7.386 17.422 1.00 94.75 74 SER A N 1
ATOM 563 C CA . SER A 1 74 ? -2.537 7.276 17.431 1.00 94.75 74 SER A CA 1
ATOM 564 C C . SER A 1 74 ? -3.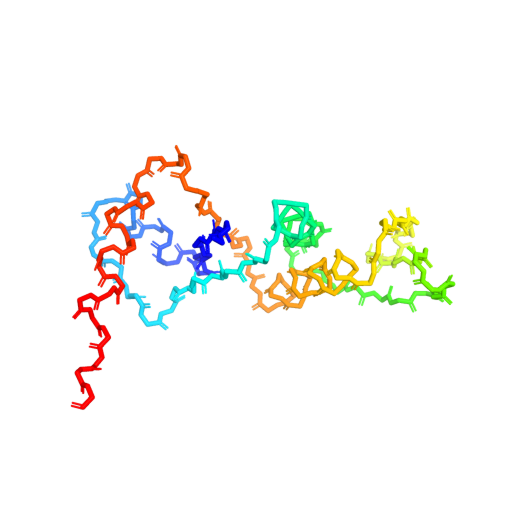109 7.772 16.105 1.00 94.75 74 SER A C 1
ATOM 566 O O . SER A 1 74 ? -2.912 8.932 15.750 1.00 94.75 74 SER A O 1
ATOM 568 N N . ILE A 1 75 ? -3.886 6.932 15.424 1.00 94.44 75 ILE A N 1
ATOM 569 C CA . ILE A 1 75 ? -4.510 7.219 14.125 1.00 94.44 75 ILE A CA 1
ATOM 570 C C . ILE A 1 75 ? -6.026 7.130 14.276 1.00 94.44 75 ILE A C 1
ATOM 572 O O . ILE A 1 75 ? -6.532 6.253 14.974 1.00 94.44 75 ILE A O 1
ATOM 576 N N . THR A 1 76 ? -6.761 8.062 13.668 1.00 96.06 76 THR A N 1
ATOM 577 C CA . THR A 1 76 ? -8.232 8.070 13.667 1.00 96.06 76 THR A CA 1
ATOM 578 C C . THR A 1 76 ? -8.746 8.095 12.238 1.00 96.06 76 THR A C 1
ATOM 580 O O . THR A 1 76 ? -8.380 8.984 11.478 1.00 96.06 76 THR A O 1
ATOM 583 N N . PHE A 1 77 ? -9.612 7.141 11.912 1.00 95.75 77 PHE A N 1
ATOM 584 C CA . PHE A 1 77 ? -10.224 6.964 10.599 1.00 95.75 77 PHE A CA 1
ATOM 585 C C . PHE A 1 77 ? -11.644 7.522 10.576 1.00 95.75 77 PHE A C 1
ATOM 587 O O . PHE A 1 77 ? -12.338 7.536 11.598 1.00 95.75 77 PHE A O 1
ATOM 594 N N . SER A 1 78 ? -12.114 7.944 9.405 1.00 95.31 78 SER A N 1
ATOM 595 C CA . SER A 1 78 ? -13.480 8.459 9.265 1.00 95.31 78 SER A CA 1
ATOM 596 C C . SER A 1 78 ? -14.508 7.329 9.208 1.00 95.31 78 SER A C 1
ATOM 598 O O . SER A 1 78 ? -15.670 7.520 9.573 1.00 95.31 78 SER A O 1
ATOM 600 N N . ASN A 1 79 ? -14.097 6.145 8.746 1.00 96.44 79 ASN A N 1
ATOM 601 C CA . ASN A 1 79 ? -14.935 4.958 8.619 1.00 96.44 79 ASN A CA 1
ATOM 602 C C . ASN A 1 79 ? -14.093 3.663 8.601 1.00 96.44 79 ASN A C 1
ATOM 604 O O . ASN A 1 79 ? -12.863 3.682 8.568 1.00 96.44 79 ASN A O 1
ATOM 608 N N . GLU A 1 80 ? -14.778 2.518 8.633 1.00 96.56 80 GLU A N 1
ATOM 609 C CA . GLU A 1 80 ? -14.141 1.194 8.648 1.00 96.56 80 GLU A CA 1
ATOM 610 C C . GLU A 1 80 ? -13.441 0.832 7.328 1.00 96.56 80 GLU A C 1
ATOM 612 O O . GLU A 1 80 ? -12.556 -0.021 7.333 1.00 96.56 80 GLU A O 1
ATOM 617 N N . ALA A 1 81 ? -13.832 1.430 6.199 1.00 96.38 81 ALA A N 1
ATOM 618 C CA . ALA A 1 81 ? -13.210 1.138 4.910 1.00 96.38 81 ALA A CA 1
ATOM 619 C C . ALA A 1 81 ? -11.819 1.782 4.812 1.00 96.38 81 ALA A C 1
ATOM 621 O O . ALA A 1 81 ? -10.858 1.087 4.498 1.00 96.38 81 ALA A O 1
ATOM 622 N N . GLU A 1 82 ? -11.688 3.047 5.222 1.00 97.25 82 GLU A N 1
ATOM 623 C CA . GLU A 1 82 ? -10.399 3.741 5.374 1.00 97.25 82 GLU A CA 1
ATOM 624 C C . GLU A 1 82 ? -9.462 2.983 6.322 1.00 97.25 82 GLU A C 1
ATOM 626 O O . GLU A 1 82 ? -8.317 2.701 5.971 1.00 97.25 82 GLU A O 1
ATOM 631 N N . LYS A 1 83 ? -9.970 2.553 7.489 1.00 96.75 83 LYS A N 1
ATOM 632 C CA . LYS A 1 83 ? -9.203 1.731 8.441 1.00 96.75 83 LYS A CA 1
ATOM 633 C C . LYS A 1 83 ? -8.661 0.461 7.776 1.00 96.75 83 LYS A C 1
ATOM 635 O O . LYS A 1 83 ? -7.484 0.141 7.920 1.00 96.75 83 LYS A O 1
ATOM 640 N N . LYS A 1 84 ? -9.504 -0.276 7.045 1.00 96.38 84 LYS A N 1
ATOM 641 C CA . LYS A 1 84 ? -9.097 -1.506 6.343 1.00 96.38 84 LYS A CA 1
ATOM 642 C C . LYS A 1 84 ? -8.089 -1.242 5.231 1.00 96.38 84 LYS A C 1
ATOM 644 O O . LYS A 1 84 ? -7.152 -2.024 5.082 1.00 96.38 84 LYS A O 1
ATOM 649 N N . ALA A 1 85 ? -8.278 -0.169 4.468 1.00 96.50 85 ALA A N 1
ATOM 650 C CA . ALA A 1 85 ? -7.360 0.229 3.412 1.00 96.50 85 ALA A CA 1
ATOM 651 C C . ALA A 1 85 ? -5.976 0.550 3.995 1.00 96.50 85 ALA A C 1
ATOM 653 O O . ALA A 1 85 ? -4.982 0.008 3.521 1.00 96.50 85 ALA A O 1
ATOM 654 N N . TYR A 1 86 ? -5.927 1.307 5.095 1.00 95.88 86 TYR A N 1
ATOM 655 C CA . TYR A 1 86 ? -4.692 1.607 5.820 1.00 95.88 86 TYR A CA 1
ATOM 656 C C . TYR A 1 86 ? -3.960 0.347 6.297 1.00 95.88 86 TYR A C 1
ATOM 658 O O . TYR A 1 86 ? -2.774 0.177 6.022 1.00 95.88 86 TYR A O 1
ATOM 666 N N . PHE A 1 87 ? -4.660 -0.589 6.949 1.00 94.38 87 PHE A N 1
ATOM 667 C CA . PHE A 1 87 ? -4.039 -1.853 7.361 1.00 94.38 87 PHE A CA 1
ATOM 668 C C . PHE A 1 87 ? -3.584 -2.708 6.175 1.00 94.38 87 PHE A C 1
ATOM 670 O O . PHE A 1 87 ? -2.526 -3.317 6.259 1.00 94.38 87 PHE A O 1
ATOM 677 N N . SER A 1 88 ? -4.319 -2.705 5.059 1.00 93.62 88 SER A N 1
ATOM 678 C CA . SER A 1 88 ? -3.879 -3.397 3.838 1.00 93.62 88 SER A CA 1
ATOM 679 C C . SER A 1 88 ? -2.575 -2.800 3.298 1.00 93.62 88 SER A C 1
ATOM 681 O O . SER A 1 88 ? -1.713 -3.539 2.836 1.00 93.62 88 SER A O 1
ATOM 683 N N . GLY A 1 89 ? -2.410 -1.475 3.392 1.00 92.88 89 GLY A N 1
ATOM 684 C CA . GLY A 1 89 ? -1.163 -0.787 3.052 1.00 92.88 89 GLY A CA 1
ATOM 685 C C . GLY A 1 89 ? -0.008 -1.189 3.966 1.00 92.88 89 GLY A C 1
ATOM 686 O O . GLY A 1 89 ? 1.069 -1.512 3.475 1.00 92.88 89 GLY A O 1
ATOM 687 N N . LEU A 1 90 ? -0.244 -1.251 5.281 1.00 92.19 90 LEU A N 1
ATOM 688 C CA . LEU A 1 90 ? 0.754 -1.723 6.248 1.00 92.19 90 LEU A CA 1
ATOM 689 C C . LEU A 1 90 ? 1.154 -3.186 6.028 1.00 92.19 90 LEU A C 1
ATOM 691 O O . LEU A 1 90 ? 2.329 -3.518 6.136 1.00 92.19 90 LEU A O 1
ATOM 695 N N . GLU A 1 91 ? 0.195 -4.068 5.744 1.00 90.00 91 GLU A N 1
ATOM 696 C CA . GLU A 1 91 ? 0.451 -5.487 5.471 1.00 90.00 91 GLU A CA 1
ATOM 697 C C . GLU A 1 91 ? 1.298 -5.669 4.208 1.00 90.00 91 GLU A C 1
ATOM 699 O O . GLU A 1 91 ? 2.265 -6.435 4.213 1.00 90.00 91 GLU A O 1
ATOM 704 N N . ASP A 1 92 ? 0.961 -4.923 3.155 1.00 88.88 92 ASP A N 1
ATOM 705 C CA . ASP A 1 92 ? 1.728 -4.854 1.915 1.00 88.88 92 ASP A CA 1
ATOM 706 C C . ASP A 1 92 ? 3.156 -4.324 2.197 1.00 88.88 92 ASP A C 1
ATOM 708 O O . ASP A 1 92 ? 4.139 -4.956 1.808 1.00 88.88 92 ASP A O 1
ATOM 712 N N . ALA A 1 93 ? 3.300 -3.236 2.964 1.00 86.25 93 ALA A N 1
ATOM 713 C CA . ALA A 1 93 ? 4.602 -2.679 3.345 1.00 86.25 93 ALA A CA 1
ATOM 714 C C . ALA A 1 93 ? 5.445 -3.637 4.201 1.00 86.25 93 ALA A C 1
ATOM 716 O O . ALA A 1 93 ? 6.647 -3.754 3.989 1.00 86.25 93 ALA A O 1
ATOM 717 N N . HIS A 1 94 ? 4.830 -4.363 5.137 1.00 82.25 94 HIS A N 1
ATOM 718 C CA . HIS A 1 94 ? 5.521 -5.280 6.052 1.00 82.25 94 HIS A CA 1
ATOM 719 C C . HIS A 1 94 ? 6.200 -6.442 5.313 1.00 82.25 94 HIS A C 1
ATOM 721 O O . HIS A 1 94 ? 7.182 -7.008 5.794 1.00 82.25 94 HIS A O 1
ATOM 727 N N . GLY A 1 95 ? 5.707 -6.785 4.120 1.00 74.62 95 GLY A N 1
ATOM 728 C CA . GLY A 1 95 ? 6.313 -7.791 3.252 1.00 74.62 95 GLY A CA 1
ATOM 729 C C . GLY A 1 95 ? 7.411 -7.266 2.325 1.00 74.62 95 GLY A C 1
ATOM 730 O O . GLY A 1 95 ? 8.102 -8.082 1.707 1.00 74.62 95 GLY A O 1
ATOM 731 N N . TRP A 1 96 ? 7.572 -5.946 2.186 1.00 83.25 96 TRP A N 1
ATOM 732 C CA . TRP A 1 96 ? 8.356 -5.321 1.117 1.00 83.25 96 TRP A CA 1
ATOM 733 C C . TRP A 1 96 ? 9.425 -4.362 1.655 1.00 83.25 96 TRP A C 1
ATOM 735 O O . TRP A 1 96 ? 9.383 -3.901 2.788 1.00 83.25 96 TRP A O 1
ATOM 745 N N . THR A 1 97 ? 10.442 -4.081 0.839 1.00 78.25 97 THR A N 1
ATOM 746 C CA . THR A 1 97 ? 11.493 -3.106 1.173 1.00 78.25 97 THR A CA 1
ATOM 747 C C . THR A 1 97 ? 11.365 -1.934 0.215 1.00 78.25 97 THR A C 1
ATOM 749 O O . THR A 1 97 ? 11.631 -2.099 -0.976 1.00 78.25 97 THR A O 1
ATOM 752 N N . SER A 1 98 ? 10.947 -0.775 0.725 1.00 81.94 98 SER A N 1
ATOM 753 C CA . SER A 1 98 ? 10.697 0.458 -0.024 1.00 81.94 98 SER A CA 1
ATOM 754 C C . SER A 1 98 ? 9.858 0.225 -1.289 1.00 81.94 98 SER A C 1
ATOM 756 O O . SER A 1 98 ? 10.350 0.458 -2.398 1.00 81.94 98 SER A O 1
ATOM 758 N N . PRO A 1 99 ? 8.609 -0.269 -1.179 1.00 89.06 99 PRO A N 1
ATOM 759 C CA . PRO A 1 99 ? 7.751 -0.421 -2.347 1.00 89.06 99 PRO A CA 1
ATOM 760 C C . PRO A 1 99 ? 7.520 0.942 -3.016 1.00 89.06 99 PRO A C 1
ATOM 762 O O . PRO A 1 99 ? 7.185 1.929 -2.365 1.00 89.06 99 PRO A O 1
ATOM 765 N N . MET A 1 100 ? 7.688 1.004 -4.336 1.00 92.12 100 MET A N 1
ATOM 766 C CA . MET A 1 100 ? 7.339 2.191 -5.114 1.00 92.12 100 MET A CA 1
ATOM 767 C C . MET A 1 100 ? 5.853 2.133 -5.451 1.00 92.12 100 MET A C 1
ATOM 769 O O . MET A 1 100 ? 5.333 1.073 -5.794 1.00 92.12 100 MET A O 1
ATOM 773 N N . LYS A 1 101 ? 5.181 3.279 -5.401 1.00 93.50 101 LYS A N 1
ATOM 774 C CA . LYS A 1 101 ? 3.793 3.430 -5.835 1.00 93.50 101 LYS A CA 1
ATOM 775 C C . LYS A 1 101 ? 3.718 4.365 -7.039 1.00 93.50 101 LYS A C 1
ATOM 777 O O . LYS A 1 101 ? 4.493 5.316 -7.116 1.00 93.50 101 LYS A O 1
ATOM 782 N N . LEU A 1 102 ? 2.795 4.080 -7.948 1.00 94.69 102 LEU A N 1
ATOM 783 C CA . LEU A 1 102 ? 2.406 4.956 -9.047 1.00 94.69 102 LEU A CA 1
ATOM 784 C C . LEU A 1 102 ? 0.901 5.195 -8.969 1.00 94.69 102 LEU A C 1
ATOM 786 O O . LEU A 1 102 ? 0.105 4.258 -9.078 1.00 94.69 102 LEU A O 1
ATOM 790 N N . GLU A 1 103 ? 0.530 6.450 -8.781 1.00 94.25 103 GLU A N 1
ATOM 791 C CA . GLU A 1 103 ? -0.845 6.931 -8.839 1.00 94.25 103 GLU A CA 1
ATOM 792 C C . GLU A 1 103 ? -1.241 7.248 -10.289 1.00 94.25 103 GLU A C 1
ATOM 794 O O . GLU A 1 103 ? -0.390 7.402 -11.165 1.00 94.25 103 GLU A O 1
ATOM 799 N N . GLU A 1 104 ? -2.541 7.377 -10.568 1.00 92.19 104 GLU A N 1
ATOM 800 C CA . GLU A 1 104 ? -3.055 7.599 -11.935 1.00 92.19 104 GLU A CA 1
ATOM 801 C C . GLU A 1 104 ? -2.497 8.866 -12.610 1.00 92.19 104 GLU A C 1
ATOM 803 O O . GLU A 1 104 ? -2.436 8.951 -13.837 1.00 92.19 104 GLU A O 1
ATOM 808 N N . SER A 1 105 ? -2.079 9.860 -11.823 1.00 91.62 105 SER A N 1
ATOM 809 C CA . SER A 1 105 ? -1.457 11.087 -12.328 1.00 91.62 105 SER A CA 1
ATOM 810 C C . SER A 1 105 ? 0.039 10.963 -12.619 1.00 91.62 105 SER A C 1
ATOM 812 O O . SER A 1 105 ? 0.613 11.888 -13.202 1.00 91.62 105 SER A O 1
ATOM 814 N N . ASP A 1 106 ? 0.684 9.874 -12.203 1.00 92.19 106 ASP A N 1
ATOM 815 C CA . ASP A 1 106 ? 2.129 9.723 -12.306 1.00 92.19 106 ASP A CA 1
ATOM 816 C C . ASP A 1 106 ? 2.573 9.349 -13.721 1.00 92.19 106 ASP A C 1
ATOM 818 O O . ASP A 1 106 ? 1.942 8.579 -14.453 1.00 92.19 106 ASP A O 1
ATOM 822 N N . ALA A 1 107 ? 3.726 9.888 -14.113 1.00 88.88 107 ALA A N 1
ATOM 823 C CA . ALA A 1 107 ? 4.343 9.542 -15.383 1.00 88.88 107 ALA A CA 1
ATOM 824 C C . ALA A 1 107 ? 4.688 8.043 -15.418 1.00 88.88 107 ALA A C 1
ATOM 826 O O . ALA A 1 107 ? 5.347 7.526 -14.519 1.00 88.88 107 ALA A O 1
ATOM 827 N N . GLY A 1 108 ? 4.273 7.357 -16.485 1.00 87.19 108 GLY A N 1
ATOM 828 C CA . GLY A 1 108 ? 4.512 5.922 -16.671 1.00 87.19 108 GLY A CA 1
ATOM 829 C C . GLY A 1 108 ? 3.447 5.003 -16.065 1.00 87.19 108 GLY A C 1
ATOM 830 O O . GLY A 1 108 ? 3.500 3.802 -16.321 1.00 87.19 108 GLY A O 1
ATOM 831 N N . TYR A 1 109 ? 2.453 5.539 -15.340 1.00 93.06 109 TYR A N 1
ATOM 832 C CA . TYR A 1 109 ? 1.331 4.749 -14.821 1.00 93.06 109 TYR A CA 1
ATOM 833 C C . TYR A 1 109 ? 0.588 4.008 -15.949 1.00 93.06 109 TYR A C 1
ATOM 835 O O . TYR A 1 109 ? 0.466 2.785 -15.915 1.00 93.06 109 TYR A O 1
ATOM 843 N N . GLU A 1 110 ? 0.151 4.726 -16.991 1.00 92.62 110 GLU A N 1
ATOM 844 C CA . GLU A 1 110 ? -0.614 4.143 -18.108 1.00 92.62 110 GLU A CA 1
ATOM 845 C C . GLU A 1 110 ? 0.198 3.125 -18.925 1.00 92.62 110 GLU A C 1
ATOM 847 O O . GLU A 1 110 ? -0.329 2.089 -19.345 1.00 92.62 110 GLU A O 1
ATOM 852 N N . ASP A 1 111 ? 1.495 3.382 -19.111 1.00 91.12 111 ASP A N 1
ATOM 853 C CA . ASP A 1 111 ? 2.395 2.474 -19.826 1.00 91.12 111 ASP A CA 1
ATOM 854 C C . ASP A 1 111 ? 2.538 1.148 -19.066 1.00 91.12 111 ASP A C 1
ATOM 856 O O . ASP A 1 111 ? 2.394 0.066 -19.646 1.00 91.12 111 ASP A O 1
ATOM 860 N N . LEU A 1 112 ? 2.755 1.221 -17.748 1.00 90.75 112 LEU A N 1
ATOM 861 C CA . LEU A 1 112 ? 2.894 0.041 -16.901 1.00 90.75 112 LEU A CA 1
ATOM 862 C C . LEU A 1 112 ? 1.570 -0.718 -16.759 1.00 90.75 112 LEU A C 1
ATOM 864 O O . LEU A 1 112 ? 1.550 -1.942 -16.892 1.00 90.75 112 LEU A O 1
ATOM 868 N N . LYS A 1 113 ? 0.450 -0.007 -16.583 1.00 92.00 113 LYS A N 1
ATOM 869 C CA . LYS A 1 113 ? -0.899 -0.593 -16.560 1.00 92.00 113 LYS A CA 1
ATOM 870 C C . LYS A 1 113 ? -1.192 -1.381 -17.832 1.00 92.00 113 LYS A C 1
ATOM 872 O O . LYS A 1 113 ? -1.688 -2.509 -17.780 1.00 92.00 113 LYS A O 1
ATOM 877 N N . THR A 1 114 ? -0.844 -0.806 -18.982 1.00 90.81 114 THR A N 1
ATOM 878 C CA . THR A 1 114 ? -1.000 -1.464 -20.280 1.00 90.81 114 THR A CA 1
ATOM 879 C C . THR A 1 114 ? -0.161 -2.738 -20.339 1.00 90.81 114 THR A C 1
ATOM 881 O O . THR A 1 114 ? -0.691 -3.797 -20.680 1.00 90.81 114 THR A O 1
ATOM 884 N N . LEU A 1 115 ? 1.112 -2.681 -19.938 1.00 88.88 115 LEU A N 1
ATOM 885 C CA . LEU A 1 115 ? 2.006 -3.842 -19.923 1.00 88.88 115 LEU A CA 1
ATOM 886 C C . LEU A 1 115 ? 1.478 -4.984 -19.034 1.00 88.88 115 LEU A C 1
ATOM 888 O O . LEU A 1 115 ? 1.479 -6.147 -19.450 1.00 88.88 115 LEU A O 1
ATOM 892 N N . MET A 1 116 ? 0.965 -4.652 -17.846 1.00 89.44 116 MET A N 1
AT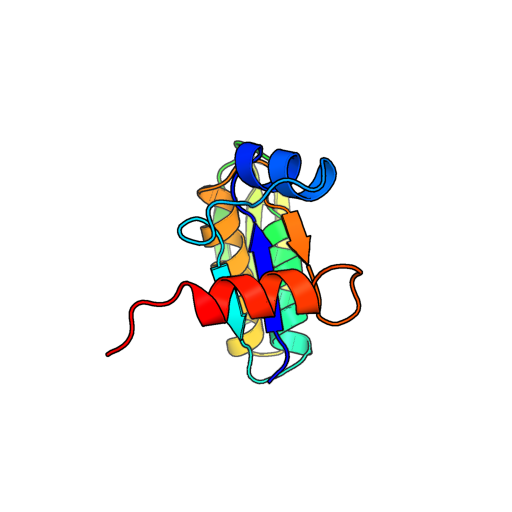OM 893 C CA . MET A 1 116 ? 0.344 -5.612 -16.928 1.00 89.44 116 MET A CA 1
ATOM 894 C C . MET A 1 116 ? -0.889 -6.286 -17.551 1.00 89.44 116 MET A C 1
ATOM 896 O O . MET A 1 116 ? -1.066 -7.496 -17.422 1.00 89.44 116 MET A O 1
ATOM 900 N N . SER A 1 117 ? -1.716 -5.532 -18.284 1.00 86.25 117 SER A N 1
ATOM 901 C CA . SER A 1 117 ? -2.930 -6.064 -18.924 1.00 86.25 117 SER A CA 1
ATOM 902 C C . SER A 1 117 ? -2.653 -7.008 -20.103 1.00 86.25 117 SER A C 1
ATOM 904 O O . SER A 1 117 ? -3.401 -7.960 -20.324 1.00 86.25 117 SER A O 1
ATOM 906 N N . VAL A 1 118 ? -1.571 -6.772 -20.853 1.00 80.81 118 VAL A N 1
ATOM 907 C CA . VAL A 1 118 ? -1.177 -7.593 -22.014 1.00 80.81 118 VAL A CA 1
ATOM 908 C C . VAL A 1 118 ? -0.528 -8.908 -21.575 1.00 80.81 118 VAL A C 1
ATOM 910 O O . VAL A 1 118 ? -0.651 -9.919 -22.267 1.00 80.81 118 VAL A O 1
ATOM 913 N N . SER A 1 119 ? 0.139 -8.894 -20.421 1.00 64.19 119 SER A N 1
ATOM 914 C CA . SER A 1 119 ? 0.871 -10.037 -19.866 1.00 64.19 11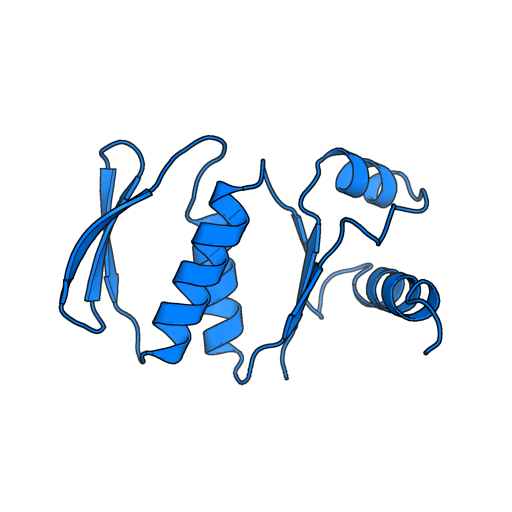9 SER A CA 1
ATOM 915 C C . SER A 1 119 ? 0.001 -10.965 -19.012 1.00 64.19 119 SER A C 1
ATOM 917 O O . SER A 1 119 ? 0.450 -12.046 -18.629 1.00 64.19 119 SER A O 1
ATOM 919 N N . ALA A 1 120 ? -1.248 -10.580 -18.730 1.00 58.41 120 ALA A N 1
ATOM 920 C CA . ALA A 1 120 ? -2.212 -11.466 -18.094 1.00 58.41 120 ALA A CA 1
ATOM 921 C C . ALA A 1 120 ? -2.466 -12.684 -19.008 1.00 58.41 120 ALA A C 1
ATOM 923 O O . ALA A 1 120 ? -2.762 -12.508 -20.197 1.00 58.41 120 ALA A O 1
ATOM 924 N N . PRO A 1 121 ? -2.355 -13.930 -18.505 1.00 49.88 121 PRO A N 1
ATOM 925 C CA . PRO A 1 121 ? -2.680 -15.097 -19.309 1.00 49.88 121 PRO A CA 1
ATOM 926 C C . PRO A 1 121 ? -4.122 -14.967 -19.809 1.00 49.88 121 PRO A C 1
ATOM 928 O O . PRO A 1 121 ? -5.035 -14.683 -19.031 1.00 49.88 121 PRO A O 1
ATOM 931 N N . LYS A 1 122 ? -4.326 -15.147 -21.121 1.00 39.66 122 LYS A N 1
ATOM 932 C CA . LYS A 1 122 ? -5.679 -15.229 -21.683 1.00 39.66 122 LYS A CA 1
ATOM 933 C C . LYS A 1 122 ? -6.448 -16.346 -20.959 1.00 39.66 122 LYS A C 1
ATOM 935 O O . LYS A 1 122 ? -5.854 -17.409 -20.758 1.00 39.66 122 LYS A O 1
ATOM 940 N N . PRO A 1 123 ? -7.718 -16.109 -20.584 1.00 48.78 123 PRO A N 1
ATOM 941 C CA . PRO A 1 123 ? -8.569 -17.135 -19.991 1.00 48.78 123 PRO A CA 1
ATOM 942 C C . PRO A 1 123 ? -8.753 -18.344 -20.916 1.00 48.78 123 PRO A C 1
ATOM 944 O O . PRO A 1 123 ? -8.687 -18.166 -22.159 1.00 48.78 123 PRO A O 1
#

Sequence (123 aa):
MPSVIVIPTAEEQLKIANGREPDVGNIFSREFDTAEELQSYIEGLEGLPDCMEYEVVQDKGLTVVLSFGGDETSITFSNEAEKKAYFSGLEDAHGWTSPMKLEESDAGYEDLKTLMSVSAPKP

Foldseek 3Di:
DWKKKKAFAPVQVVCVVVVHDGPLVRIDMDDDPDPLLVVLLVCLLVVAAFPWDKDFPDDPDQWTWIATPNDIDIDGHPDPSSVVSSVNSNVSNNVGGPMDMDGPPDPCPVVSVVVSVVPPPDD

pLDDT: mean 89.33, std 9.57, range [39.66, 97.25]

Radius of gyration: 15.69 Å; chains: 1; bounding box: 31×28×43 Å

Secondary structure (DSSP, 8-state):
--EEEEE--HHHHHHHHTTPPP-GGG-EEEE-SSHHHHHHHHHHHHHS-TT--EEEEEE-SSEEEEEETTEEEEEE-SSHHHHHHHHHHHHHHHTSSS-EEEETTSTTHHHHHHHHHHHSPP-